Protein AF-A0A1B6LQA2-F1 (afdb_monomer)

Sequence (101 aa):
FHPCKNTAKEVLVLIFESYSFGDELSEKVMEKFGSLCQEYLPFLPGKPFSLFHTVLQHRPELVFRFLPVLQDHIRMVERKRGISYDQSLRVHLEKLESALK

Solvent-accessible surface area (backbone atoms only — not comparable to full-atom values): 5860 Å² total; per-residue (Å²): 140,59,68,70,61,53,53,50,51,52,52,50,50,53,52,66,70,35,92,80,58,43,68,73,55,51,51,55,50,49,56,48,50,51,52,48,44,72,72,35,46,79,79,42,46,70,56,61,52,54,49,47,58,52,43,38,77,80,42,45,68,60,46,61,71,40,43,66,60,50,54,51,50,50,53,50,43,24,54,76,69,75,39,95,74,51,67,70,62,47,56,54,48,53,53,52,58,61,72,74,107

InterPro domains:
  IPR029424 MMS22-like, C-terminal [PF14911] (2-100)

Secondary structure (DSSP, 8-state):
--HHHHHHHHHHHHHHHSTT--HHHHHHHHHHHHHHHHHHTTT-THHHHHHHHHHHHH-HHHHHHHHHHHHHHHHHHHHHHT-S--HHHHHHHHHHHHHT-

Structure (mmCIF, N/CA/C/O backbone):
data_AF-A0A1B6LQA2-F1
#
_entry.id   AF-A0A1B6LQA2-F1
#
loop_
_atom_site.group_PDB
_atom_site.id
_atom_site.type_symbol
_atom_site.label_atom_id
_atom_site.label_alt_id
_atom_site.label_comp_id
_atom_site.label_asym_id
_atom_site.label_entity_id
_atom_site.label_seq_id
_atom_site.pdbx_PDB_ins_code
_atom_site.Cartn_x
_atom_site.Cartn_y
_atom_site.Cartn_z
_atom_site.occupancy
_atom_site.B_iso_or_equiv
_atom_site.auth_seq_id
_atom_site.auth_comp_id
_atom_site.auth_asym_id
_atom_site.auth_atom_id
_atom_site.pdbx_PDB_model_num
ATOM 1 N N . PHE A 1 1 ? -2.058 23.700 -1.234 1.00 52.09 1 PHE A N 1
ATOM 2 C CA . PHE A 1 1 ? -3.225 23.629 -0.331 1.00 52.09 1 PHE A CA 1
ATOM 3 C C . PHE A 1 1 ? -4.350 22.952 -1.114 1.00 52.09 1 PHE A C 1
ATOM 5 O O . PHE A 1 1 ? -4.768 23.510 -2.117 1.00 52.09 1 PHE A O 1
ATOM 12 N N . HIS A 1 2 ? -4.747 21.719 -0.775 1.00 75.25 2 HIS A N 1
ATOM 13 C CA . HIS A 1 2 ? -5.793 20.974 -1.503 1.00 75.25 2 HIS A CA 1
ATOM 14 C C . HIS A 1 2 ? -6.911 20.589 -0.523 1.00 75.25 2 HIS A C 1
ATOM 16 O O . HIS A 1 2 ? -6.857 19.493 0.035 1.00 75.25 2 HIS A O 1
ATOM 22 N N . PRO A 1 3 ? -7.890 21.478 -0.275 1.00 82.44 3 PRO A N 1
ATOM 23 C CA . PRO A 1 3 ? -8.890 21.289 0.778 1.00 82.44 3 PRO A CA 1
ATOM 24 C C . PRO A 1 3 ? -9.650 19.965 0.636 1.00 82.44 3 PRO A C 1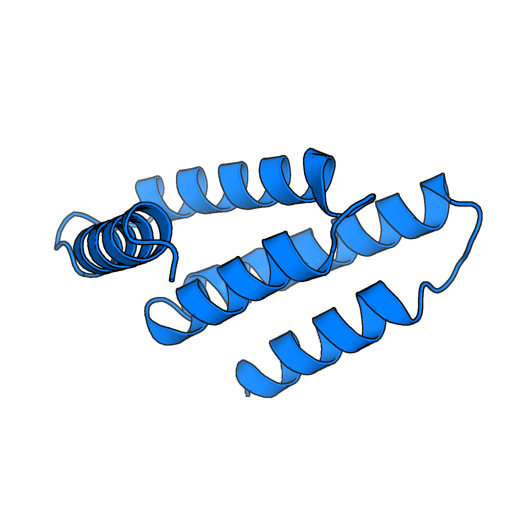
ATOM 26 O O . PRO A 1 3 ? -9.720 19.205 1.593 1.00 82.44 3 PRO A O 1
ATOM 29 N N . CYS A 1 4 ? -10.071 19.597 -0.579 1.00 87.44 4 CYS A N 1
ATOM 30 C CA . CYS A 1 4 ? -10.768 18.331 -0.825 1.00 87.44 4 CYS A CA 1
ATOM 31 C C . CYS A 1 4 ? -9.933 17.092 -0.461 1.00 87.44 4 CYS A C 1
ATOM 33 O O . CYS A 1 4 ? -10.480 16.109 0.027 1.00 87.44 4 CYS A O 1
ATOM 35 N N . LYS A 1 5 ? -8.607 17.128 -0.665 1.00 83.38 5 LYS A N 1
ATOM 36 C CA . LYS A 1 5 ? -7.714 16.018 -0.291 1.00 83.38 5 LYS A CA 1
ATOM 37 C C . LYS A 1 5 ? -7.660 15.852 1.229 1.00 83.38 5 LYS A C 1
ATOM 39 O O . LYS A 1 5 ? -7.658 14.725 1.713 1.00 83.38 5 LYS A O 1
ATOM 44 N N . ASN A 1 6 ? -7.590 16.962 1.960 1.00 84.75 6 ASN A N 1
ATOM 45 C CA . ASN A 1 6 ? -7.523 16.940 3.418 1.00 84.75 6 ASN A CA 1
ATOM 46 C C . ASN A 1 6 ? -8.843 16.443 4.009 1.00 84.75 6 ASN A C 1
ATOM 48 O O . ASN A 1 6 ? -8.826 15.496 4.786 1.00 84.75 6 ASN A O 1
ATOM 52 N N . THR A 1 7 ? -9.975 16.969 3.534 1.00 89.56 7 THR A N 1
ATOM 53 C CA . THR A 1 7 ? -11.300 16.487 3.943 1.00 89.56 7 THR A CA 1
ATOM 54 C C . THR A 1 7 ? -11.490 15.006 3.607 1.00 89.56 7 THR A C 1
ATOM 56 O O . THR A 1 7 ? -11.983 14.251 4.434 1.00 89.56 7 THR A O 1
ATOM 59 N N . ALA A 1 8 ? -11.043 14.541 2.434 1.00 88.50 8 ALA A N 1
ATOM 60 C CA . ALA A 1 8 ? -11.108 13.118 2.093 1.00 88.50 8 ALA A CA 1
ATOM 61 C C . ALA A 1 8 ? -10.261 12.248 3.038 1.00 88.50 8 ALA A C 1
ATOM 63 O O . ALA A 1 8 ? -10.690 11.160 3.416 1.00 88.50 8 ALA A O 1
ATOM 64 N N . LYS A 1 9 ? -9.077 12.727 3.446 1.00 86.50 9 LYS A N 1
ATOM 65 C CA . LYS A 1 9 ? -8.252 12.045 4.449 1.00 86.50 9 LYS A CA 1
ATOM 66 C C . LYS A 1 9 ? -8.976 11.972 5.794 1.00 86.50 9 LYS A C 1
ATOM 68 O O . LYS A 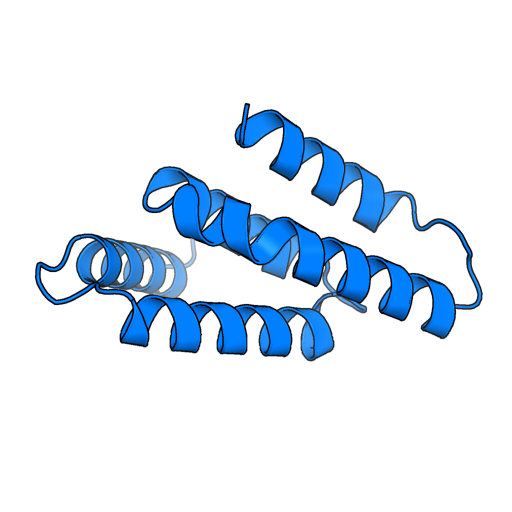1 9 ? -9.026 10.897 6.371 1.00 86.50 9 LYS A O 1
ATOM 73 N N . GLU A 1 10 ? -9.563 13.066 6.265 1.00 88.69 10 GLU A N 1
ATOM 74 C CA . GLU A 1 10 ? -10.325 13.095 7.523 1.00 88.69 10 GLU A CA 1
ATOM 75 C C . GLU A 1 10 ? -11.521 12.134 7.490 1.00 88.69 10 GLU A C 1
ATOM 77 O O . GLU A 1 10 ? -11.711 11.356 8.420 1.00 88.69 10 GLU A O 1
ATOM 82 N N . VAL A 1 11 ? -12.275 12.102 6.386 1.00 90.94 11 VAL A N 1
ATOM 83 C CA . VAL A 1 11 ? -13.382 11.150 6.201 1.00 90.94 11 VAL A CA 1
ATOM 84 C C . VAL A 1 11 ? -12.887 9.702 6.240 1.00 90.94 11 VAL A C 1
ATOM 86 O O . VAL A 1 11 ? -13.514 8.865 6.884 1.00 90.94 11 VAL A O 1
ATOM 89 N N . LEU A 1 12 ? -11.757 9.395 5.596 1.00 89.44 12 LEU A N 1
ATOM 90 C CA . LEU A 1 12 ? -11.159 8.057 5.656 1.00 89.44 12 LEU A CA 1
ATOM 91 C C . LEU A 1 12 ? -10.788 7.659 7.086 1.00 89.44 12 LEU A C 1
ATOM 93 O O . LEU A 1 12 ? -11.045 6.526 7.478 1.00 89.44 12 LEU A O 1
ATOM 97 N N . VAL A 1 13 ? -10.224 8.584 7.863 1.00 88.44 13 VAL A N 1
ATOM 98 C CA . VAL A 1 13 ? -9.890 8.346 9.274 1.00 88.44 13 VAL A CA 1
ATOM 99 C C . VAL A 1 13 ? -11.143 8.044 10.087 1.00 88.44 13 VAL A C 1
ATOM 101 O O . VAL A 1 13 ? -11.173 7.040 10.787 1.00 88.44 13 VAL A O 1
ATOM 104 N N . LEU A 1 14 ? -12.210 8.829 9.921 1.00 90.12 14 LEU A N 1
ATOM 105 C CA . LEU A 1 14 ? -13.485 8.580 10.603 1.00 90.12 14 LEU A CA 1
ATOM 106 C C . LEU A 1 14 ? -14.084 7.214 10.241 1.00 90.12 14 LEU A C 1
ATOM 108 O O . LEU A 1 14 ? -14.620 6.524 11.105 1.00 90.12 14 LEU A O 1
ATOM 112 N N . ILE A 1 15 ? -13.980 6.801 8.974 1.00 89.81 15 ILE A N 1
ATOM 113 C CA . ILE A 1 15 ? -14.418 5.468 8.537 1.00 89.81 15 ILE A CA 1
ATOM 114 C C . ILE A 1 15 ? -13.576 4.391 9.219 1.00 89.81 15 ILE A C 1
ATOM 116 O O . ILE A 1 15 ? -14.135 3.432 9.754 1.00 89.81 15 ILE A O 1
ATOM 120 N N . PHE A 1 16 ? -12.252 4.552 9.225 1.00 88.56 16 PHE A N 1
ATOM 121 C CA . PHE A 1 16 ? -11.348 3.623 9.888 1.00 88.56 16 PHE A CA 1
ATOM 122 C C . PHE A 1 16 ? -11.600 3.539 11.387 1.00 88.56 16 PHE A C 1
ATOM 124 O O . PHE A 1 16 ? -11.499 2.451 11.924 1.00 88.56 16 PHE A O 1
ATOM 131 N N . GLU A 1 17 ? -11.955 4.620 12.067 1.00 86.06 17 GLU A N 1
ATOM 132 C CA . GLU A 1 17 ? -12.215 4.627 13.513 1.00 86.06 17 GLU A CA 1
ATOM 133 C C . GLU A 1 17 ? -13.649 4.199 13.876 1.00 86.06 17 GLU A C 1
ATOM 135 O O . GLU A 1 17 ? -13.973 4.035 15.052 1.00 86.06 17 GLU A O 1
ATOM 140 N N . SER A 1 18 ? -14.518 3.977 12.884 1.00 88.75 18 SER A N 1
ATOM 141 C CA . SER A 1 18 ? -15.899 3.558 13.127 1.00 88.75 18 SER A CA 1
ATOM 142 C C . SER A 1 18 ? -15.985 2.147 13.724 1.00 88.75 18 SER A C 1
ATOM 144 O O . SER A 1 18 ? -15.282 1.227 13.307 1.00 88.75 18 SER A O 1
ATOM 146 N N . TYR A 1 19 ? -16.926 1.941 14.654 1.00 76.25 19 TYR A N 1
ATOM 147 C CA . TYR A 1 19 ? -17.206 0.626 15.257 1.00 76.25 19 TYR A CA 1
ATOM 148 C C . TYR A 1 19 ? -17.625 -0.442 14.234 1.00 76.25 19 TYR A C 1
ATOM 150 O O . TYR A 1 19 ? -17.487 -1.634 14.488 1.00 76.25 19 TYR A O 1
ATOM 158 N N . SER A 1 20 ? -18.134 -0.022 13.074 1.00 82.50 20 SER A N 1
ATOM 159 C CA . SER A 1 20 ? -18.513 -0.896 11.962 1.00 82.50 20 SER A CA 1
ATOM 160 C C . SER A 1 20 ? -17.338 -1.332 11.083 1.00 82.50 20 SER A C 1
ATOM 162 O O . SER A 1 20 ? -17.540 -2.116 10.155 1.00 82.50 20 SER A O 1
ATOM 164 N N . PHE A 1 21 ? -16.125 -0.818 11.317 1.00 85.38 21 PHE A N 1
ATOM 165 C CA . PHE A 1 21 ? -14.951 -1.194 10.538 1.00 85.38 21 PHE A CA 1
ATOM 166 C C . PHE A 1 21 ? -14.453 -2.586 10.951 1.00 85.38 21 PHE A C 1
ATOM 168 O O . PHE A 1 21 ? -13.601 -2.729 11.826 1.00 85.38 21 PHE A O 1
ATOM 175 N N . GLY A 1 22 ? -15.034 -3.613 10.330 1.00 88.25 22 GLY A N 1
ATOM 176 C CA . GLY A 1 22 ? -14.683 -5.019 10.525 1.00 88.25 22 GLY A CA 1
ATOM 177 C C . GLY A 1 22 ? -14.032 -5.662 9.298 1.00 88.25 22 GLY A C 1
ATOM 178 O O . GLY A 1 22 ? -13.638 -4.990 8.338 1.00 88.25 22 GLY A O 1
ATOM 179 N N . ASP A 1 23 ? -13.946 -6.990 9.318 1.00 89.31 23 ASP A N 1
ATOM 180 C CA . ASP A 1 23 ? -13.231 -7.769 8.301 1.00 89.31 23 ASP A CA 1
ATOM 181 C C . ASP A 1 23 ? -13.810 -7.600 6.892 1.00 89.31 23 ASP A C 1
ATOM 183 O O . ASP A 1 23 ? -13.058 -7.402 5.943 1.00 89.31 23 ASP A O 1
ATOM 187 N N . GLU A 1 24 ? -15.138 -7.572 6.736 1.00 91.12 24 GLU A N 1
ATOM 188 C CA . GLU A 1 24 ? -15.767 -7.401 5.417 1.00 91.12 24 GLU A CA 1
ATOM 189 C C . GLU A 1 24 ? -15.364 -6.075 4.749 1.00 91.12 24 GLU A C 1
ATOM 191 O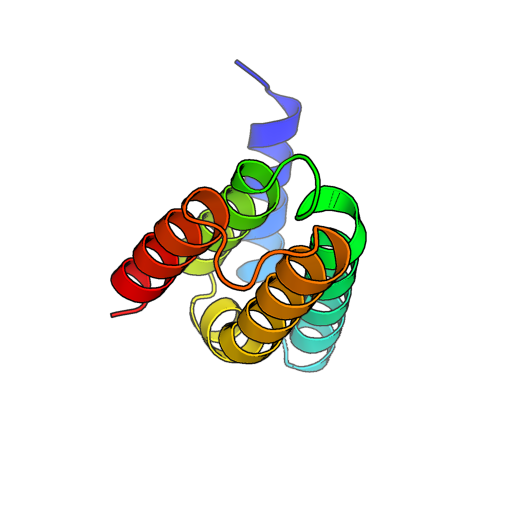 O . GLU A 1 24 ? -15.081 -6.021 3.550 1.00 91.12 24 GLU A O 1
ATOM 196 N N . LEU A 1 25 ? -15.322 -4.986 5.523 1.00 90.62 25 LEU A N 1
ATOM 197 C CA . LEU A 1 25 ? -14.927 -3.682 4.998 1.00 90.62 25 LEU A CA 1
ATOM 198 C C . LEU A 1 25 ? -13.418 -3.633 4.731 1.00 90.62 25 LEU A C 1
ATOM 200 O O . LEU A 1 25 ? -13.001 -3.045 3.734 1.00 90.62 25 LEU A O 1
ATOM 204 N N . SER A 1 26 ? -12.622 -4.303 5.566 1.00 92.38 26 SER A N 1
ATOM 205 C CA . SER A 1 26 ? -11.184 -4.491 5.352 1.00 92.38 26 SER A CA 1
ATOM 206 C C . SER A 1 26 ? -10.895 -5.161 4.007 1.00 92.38 26 SER A C 1
ATOM 208 O O . SER A 1 26 ? -10.079 -4.645 3.243 1.00 92.38 26 SER A O 1
ATOM 210 N N . GLU A 1 27 ? -11.604 -6.245 3.671 1.00 93.50 27 GLU A N 1
ATOM 211 C CA . GLU A 1 27 ? -11.460 -6.923 2.374 1.00 93.50 27 GLU A CA 1
ATOM 212 C C . GLU A 1 27 ? -11.796 -5.990 1.210 1.00 93.50 27 GLU A C 1
ATOM 214 O O . GLU A 1 27 ? -10.984 -5.811 0.301 1.00 93.50 27 GLU A O 1
ATOM 219 N N . LYS A 1 28 ? -12.946 -5.305 1.268 1.00 93.69 28 LYS A N 1
ATOM 220 C CA . LYS A 1 28 ? -13.357 -4.356 0.218 1.00 93.69 28 LYS A CA 1
ATOM 221 C C . LYS A 1 28 ? -12.343 -3.227 0.035 1.00 93.69 28 LYS A C 1
ATOM 223 O O . LYS A 1 28 ? -12.087 -2.793 -1.087 1.00 93.69 28 LYS A O 1
ATOM 228 N N . VAL A 1 29 ? -11.752 -2.736 1.124 1.00 93.25 29 VAL A N 1
ATOM 229 C CA . VAL A 1 29 ? -10.699 -1.715 1.070 1.00 93.25 29 VAL A CA 1
ATOM 230 C C . VAL A 1 29 ? -9.436 -2.271 0.405 1.00 93.25 29 VAL A C 1
ATOM 232 O O . VAL A 1 29 ? -8.886 -1.611 -0.478 1.00 93.25 29 VAL A O 1
ATOM 235 N N . MET A 1 30 ? -9.007 -3.488 0.750 1.00 94.88 30 MET A N 1
ATOM 236 C CA . MET A 1 30 ? -7.846 -4.132 0.121 1.00 94.88 30 MET A CA 1
ATOM 237 C C . MET A 1 30 ? -8.067 -4.420 -1.372 1.00 94.88 30 MET A C 1
ATOM 239 O O . MET A 1 30 ? -7.163 -4.193 -2.176 1.00 94.88 30 MET A O 1
ATOM 243 N N . GLU A 1 31 ? -9.273 -4.819 -1.785 1.00 95.94 31 GLU A N 1
ATOM 244 C CA . GLU A 1 31 ? -9.631 -4.949 -3.207 1.00 95.94 31 GLU A CA 1
ATOM 245 C C . GLU A 1 31 ? -9.473 -3.616 -3.958 1.00 95.94 31 GLU A C 1
ATOM 247 O O . GLU A 1 31 ? -8.954 -3.561 -5.083 1.00 95.94 31 GLU A O 1
ATOM 252 N N . LYS A 1 32 ? -9.880 -2.504 -3.328 1.00 95.50 32 LYS A N 1
ATOM 253 C CA . LYS A 1 32 ? -9.684 -1.162 -3.891 1.00 95.50 32 LYS A CA 1
ATOM 254 C C . LYS A 1 32 ? -8.220 -0.742 -3.906 1.00 95.50 32 LYS A C 1
ATOM 256 O O . LYS A 1 32 ? -7.813 -0.089 -4.865 1.00 95.50 32 LYS A O 1
ATOM 261 N N . PHE A 1 33 ? -7.411 -1.153 -2.931 1.00 96.38 33 PHE A N 1
ATOM 262 C CA . PHE A 1 33 ? -5.960 -0.956 -2.987 1.00 96.38 33 PHE A CA 1
ATOM 263 C C . PHE A 1 33 ? -5.340 -1.698 -4.170 1.00 96.38 33 PHE A C 1
ATOM 265 O O . PHE A 1 33 ? -4.550 -1.107 -4.904 1.00 96.38 33 PHE A O 1
ATOM 272 N N . GLY A 1 34 ? -5.750 -2.945 -4.415 1.00 96.75 34 GLY A N 1
ATOM 273 C CA . GLY A 1 34 ? -5.314 -3.709 -5.583 1.00 96.75 34 GLY A CA 1
ATOM 274 C C . GLY A 1 34 ? -5.670 -3.005 -6.894 1.00 96.75 34 GLY A C 1
ATOM 275 O O . GLY A 1 34 ? -4.809 -2.807 -7.752 1.00 96.75 34 GLY A O 1
ATOM 276 N N . SER A 1 35 ? -6.913 -2.531 -7.016 1.00 96.50 35 SER A N 1
ATOM 277 C CA . SER A 1 35 ? -7.370 -1.760 -8.185 1.00 96.50 35 SER A CA 1
ATOM 278 C C . SER A 1 35 ? -6.536 -0.487 -8.393 1.00 96.50 35 SER A C 1
ATOM 280 O O . SER A 1 35 ? -6.055 -0.222 -9.494 1.00 96.50 35 SER A O 1
ATOM 282 N N . LEU A 1 36 ? -6.280 0.262 -7.313 1.00 95.50 36 LEU A N 1
ATOM 283 C CA . LEU A 1 36 ? -5.446 1.464 -7.331 1.00 95.50 36 LEU A CA 1
ATOM 284 C C . LEU A 1 36 ? -4.010 1.155 -7.786 1.00 95.50 36 LEU A C 1
ATOM 286 O O . LEU A 1 36 ? -3.425 1.909 -8.565 1.00 95.50 36 LEU A O 1
ATOM 290 N N . CYS A 1 37 ? -3.431 0.049 -7.318 1.00 96.56 37 CYS A N 1
ATOM 291 C CA . CYS A 1 37 ? -2.107 -0.390 -7.743 1.00 96.56 37 CYS A CA 1
ATOM 292 C C . CYS A 1 37 ? -2.080 -0.738 -9.234 1.00 96.56 37 CYS A C 1
ATOM 294 O O . CYS A 1 37 ? -1.163 -0.321 -9.936 1.00 96.56 37 CYS A O 1
ATOM 296 N N . GLN A 1 38 ? -3.077 -1.462 -9.740 1.00 94.44 38 GLN A N 1
ATOM 297 C CA . GLN A 1 38 ? -3.132 -1.822 -11.158 1.00 94.44 38 GLN A CA 1
ATOM 298 C C . GLN A 1 38 ? -3.192 -0.591 -12.072 1.00 94.44 38 GLN A C 1
ATOM 300 O O . GLN A 1 38 ? -2.530 -0.576 -13.111 1.00 94.44 38 GLN A O 1
ATOM 305 N N . GLU A 1 39 ? -3.954 0.429 -11.677 1.00 94.94 39 GLU A N 1
ATOM 306 C CA . GLU A 1 39 ? -4.185 1.626 -12.485 1.00 94.94 39 GLU A CA 1
ATOM 307 C C . GLU A 1 39 ? -3.043 2.648 -12.369 1.00 94.94 39 GLU A C 1
ATOM 309 O O . GLU A 1 39 ? -2.568 3.165 -13.379 1.00 94.94 39 GLU A O 1
ATOM 314 N N . TYR A 1 40 ? -2.554 2.919 -11.153 1.00 95.25 40 TYR A N 1
ATOM 315 C CA . TYR A 1 40 ? -1.674 4.068 -10.902 1.00 95.25 40 TYR A CA 1
ATOM 316 C C . TYR A 1 40 ? -0.218 3.715 -10.617 1.00 95.25 40 TYR A C 1
ATOM 318 O O . TYR A 1 40 ? 0.656 4.545 -10.870 1.00 95.25 40 TYR A O 1
ATOM 326 N N . LEU A 1 41 ? 0.092 2.513 -10.125 1.00 94.38 41 LEU A N 1
ATOM 327 C CA . LEU A 1 41 ? 1.477 2.120 -9.833 1.00 94.38 41 LEU A CA 1
ATOM 328 C C . LEU A 1 41 ? 2.414 2.202 -11.063 1.00 94.38 41 LEU A C 1
ATOM 330 O O . LEU A 1 41 ? 3.553 2.644 -10.890 1.00 94.38 41 LEU A O 1
ATOM 334 N N . PRO A 1 42 ? 1.973 1.877 -12.303 1.00 93.25 42 PRO A N 1
ATOM 335 C CA . PRO A 1 42 ? 2.809 2.008 -13.499 1.00 93.25 42 PRO A CA 1
ATOM 336 C C . PRO A 1 42 ? 3.127 3.444 -13.927 1.00 93.25 42 PRO A C 1
ATOM 338 O O . PRO A 1 42 ? 3.994 3.619 -14.781 1.00 93.25 42 PRO A O 1
ATOM 341 N N . PHE A 1 43 ? 2.459 4.466 -13.395 1.00 92.31 43 PHE A N 1
ATOM 342 C CA . PHE A 1 43 ? 2.615 5.846 -13.880 1.00 92.31 43 PHE A CA 1
ATOM 343 C C . PHE A 1 43 ? 2.953 6.828 -12.760 1.00 92.31 43 PHE A C 1
ATOM 345 O O . PHE A 1 43 ? 3.756 7.737 -12.943 1.00 92.31 43 PHE A O 1
ATOM 352 N N . LEU A 1 44 ? 2.348 6.642 -11.588 1.00 92.50 44 LEU A N 1
ATOM 353 C CA . LEU A 1 44 ? 2.391 7.567 -10.461 1.00 92.50 44 LEU A CA 1
ATOM 354 C C . LEU A 1 44 ? 2.611 6.810 -9.144 1.00 92.50 44 LEU A C 1
ATOM 356 O O . LEU A 1 44 ? 1.775 6.907 -8.243 1.00 92.50 44 LEU A O 1
ATOM 360 N N . PRO A 1 45 ? 3.733 6.084 -8.981 1.00 90.12 45 PRO A N 1
ATOM 361 C CA . PRO A 1 45 ? 3.937 5.205 -7.832 1.00 90.12 45 PRO A CA 1
ATOM 362 C C . PRO A 1 45 ? 3.826 5.936 -6.491 1.00 90.12 45 PRO A C 1
ATOM 364 O O . PRO A 1 45 ? 3.195 5.440 -5.562 1.00 90.12 45 PRO A O 1
ATOM 367 N N . GLY A 1 46 ? 4.314 7.175 -6.400 1.00 93.00 46 GLY A N 1
ATOM 368 C CA . GLY A 1 46 ? 4.211 7.965 -5.173 1.00 93.00 46 GLY A CA 1
ATOM 369 C C . GLY A 1 46 ? 2.776 8.205 -4.676 1.00 93.00 46 GLY A C 1
ATOM 370 O O . GLY A 1 46 ? 2.594 8.476 -3.490 1.00 93.00 46 GLY A O 1
ATOM 371 N N . LYS A 1 47 ? 1.747 8.102 -5.535 1.00 92.31 47 LYS A N 1
ATOM 372 C CA . LYS A 1 47 ? 0.345 8.329 -5.142 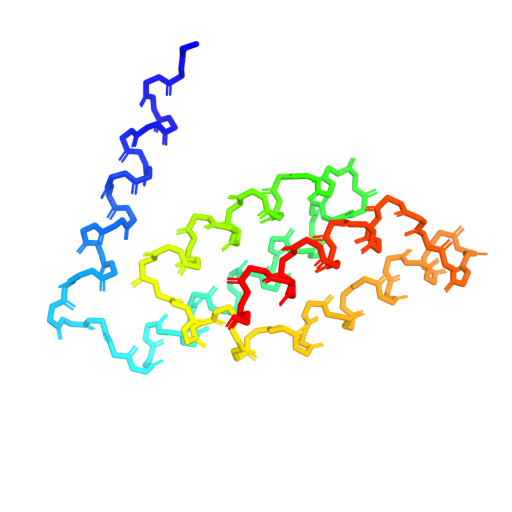1.00 92.31 47 LYS A CA 1
ATOM 373 C C . LYS A 1 47 ? -0.224 7.149 -4.332 1.00 92.31 47 LYS A C 1
ATOM 375 O O . LYS A 1 47 ? -0.599 7.413 -3.187 1.00 92.31 47 LYS A O 1
ATOM 380 N N . PRO A 1 48 ? -0.227 5.885 -4.818 1.00 94.75 48 PRO A N 1
ATOM 381 C CA . PRO A 1 48 ? -0.576 4.730 -3.989 1.00 94.75 48 PRO A CA 1
ATOM 382 C C . PRO A 1 48 ? 0.233 4.653 -2.692 1.00 94.75 48 PRO A C 1
ATOM 384 O O . PRO A 1 48 ? -0.347 4.544 -1.617 1.00 94.75 48 PRO A O 1
ATOM 387 N N . PHE A 1 49 ? 1.559 4.822 -2.754 1.00 95.81 49 PHE A N 1
ATOM 388 C CA . PHE A 1 49 ? 2.395 4.753 -1.551 1.00 95.81 49 PHE A CA 1
ATOM 389 C C . PHE A 1 49 ? 2.069 5.850 -0.528 1.00 95.81 49 PHE A C 1
ATOM 391 O O . PHE A 1 49 ? 2.033 5.581 0.670 1.00 95.81 49 PHE A O 1
ATOM 398 N N . SER A 1 50 ? 1.763 7.076 -0.967 1.00 92.75 50 SER A N 1
ATOM 399 C CA . SER A 1 50 ? 1.311 8.139 -0.057 1.00 92.75 50 SER A CA 1
ATOM 400 C C . SER A 1 50 ? -0.018 7.806 0.628 1.00 92.75 50 SER A C 1
ATOM 402 O O . SER A 1 50 ? -0.216 8.222 1.774 1.00 92.75 50 SER A O 1
ATOM 404 N N . LEU A 1 51 ? -0.928 7.102 -0.055 1.00 92.56 51 LEU A N 1
ATOM 405 C CA . LEU A 1 51 ? -2.161 6.610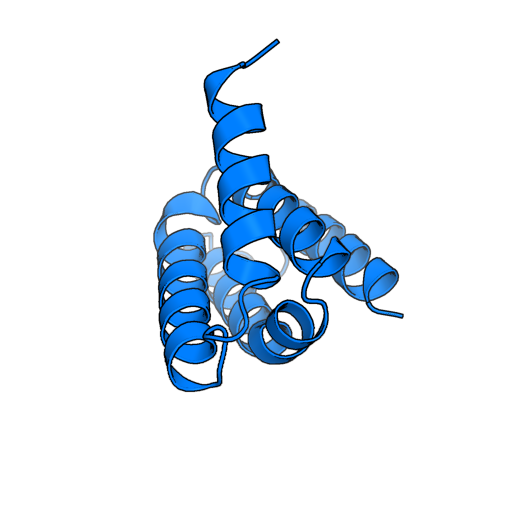 0.555 1.00 92.56 51 LEU A CA 1
ATOM 406 C C . LEU A 1 51 ? -1.840 5.526 1.583 1.00 92.56 51 LEU A C 1
ATOM 408 O O . LEU A 1 51 ? -2.298 5.636 2.713 1.00 92.56 51 LEU A O 1
ATOM 412 N N . PHE A 1 52 ? -1.010 4.541 1.237 1.00 95.38 52 PHE A N 1
ATOM 413 C CA . PHE A 1 52 ? -0.650 3.457 2.154 1.00 95.38 52 PHE A CA 1
ATOM 414 C C . PHE A 1 52 ? 0.051 3.966 3.411 1.00 95.38 52 PHE A C 1
ATOM 416 O O . PHE A 1 52 ? -0.292 3.525 4.497 1.00 95.38 52 PHE A O 1
ATOM 423 N N . HIS A 1 53 ? 0.923 4.970 3.308 1.00 94.12 53 HIS A N 1
ATOM 424 C CA . HIS A 1 53 ? 1.477 5.635 4.491 1.00 94.12 53 HIS A CA 1
ATOM 425 C C . HIS A 1 53 ? 0.412 6.333 5.344 1.00 94.12 53 HIS A C 1
ATOM 427 O O . HIS A 1 53 ? 0.543 6.371 6.560 1.00 94.12 53 HIS A O 1
ATOM 433 N N . THR A 1 54 ? -0.640 6.887 4.737 1.00 91.44 54 THR A N 1
ATOM 434 C CA . THR A 1 54 ? -1.756 7.455 5.505 1.00 91.44 54 THR A CA 1
ATOM 435 C C . THR A 1 54 ? -2.553 6.355 6.193 1.00 91.44 54 THR A C 1
ATOM 437 O O . THR A 1 54 ? -2.833 6.472 7.375 1.00 91.44 54 THR A O 1
ATOM 440 N N . VAL A 1 55 ? -2.887 5.275 5.487 1.00 93.62 55 VAL A N 1
ATOM 441 C CA . VAL A 1 55 ? -3.620 4.143 6.070 1.00 93.62 55 VAL A CA 1
ATOM 442 C C . VAL A 1 55 ? -2.813 3.521 7.206 1.00 93.62 55 VAL A C 1
ATOM 444 O O . VAL A 1 55 ? -3.367 3.287 8.267 1.00 93.62 55 VAL A O 1
ATOM 447 N N . LEU A 1 56 ? -1.500 3.362 7.035 1.00 94.69 56 LEU A N 1
ATOM 448 C CA . LEU A 1 56 ? -0.578 2.844 8.046 1.00 94.69 56 LEU A CA 1
ATOM 449 C C . LEU A 1 56 ? -0.664 3.596 9.383 1.00 94.69 56 LEU A C 1
ATOM 451 O O . LEU A 1 56 ? -0.561 2.974 10.431 1.00 94.69 56 LEU A O 1
ATOM 455 N N . GLN A 1 57 ? -0.884 4.916 9.353 1.00 92.12 57 GLN A N 1
ATOM 456 C CA . GLN A 1 57 ? -0.996 5.742 10.564 1.00 92.12 57 GLN A CA 1
ATOM 457 C C . GLN A 1 57 ? -2.252 5.445 11.396 1.00 92.12 57 GLN A C 1
ATOM 459 O O . GLN A 1 57 ? -2.264 5.757 12.582 1.00 92.12 57 GLN A O 1
ATOM 464 N N . HIS A 1 58 ? -3.296 4.879 10.787 1.00 91.50 58 HIS A N 1
ATOM 465 C CA . HIS A 1 58 ? -4.597 4.666 11.435 1.00 91.50 58 HIS A CA 1
ATOM 466 C C . HIS A 1 58 ? -4.990 3.185 11.524 1.00 91.50 58 HIS A C 1
ATOM 468 O O . HIS A 1 58 ? -5.693 2.788 12.446 1.00 91.50 58 HIS A O 1
ATOM 474 N N . ARG A 1 59 ? -4.559 2.378 10.551 1.00 92.31 59 ARG A N 1
ATOM 475 C CA . ARG A 1 59 ? -4.903 0.965 10.344 1.00 92.31 59 ARG A CA 1
ATOM 476 C C . ARG A 1 59 ? -3.693 0.182 9.803 1.00 92.31 59 ARG A C 1
ATOM 478 O O . ARG A 1 59 ? -3.704 -0.259 8.645 1.00 92.31 59 ARG A O 1
ATOM 485 N N . PRO A 1 60 ? -2.608 0.046 10.589 1.00 93.44 60 PRO A N 1
ATOM 486 C CA . PRO A 1 60 ? -1.386 -0.643 10.165 1.00 93.44 60 PRO A CA 1
ATOM 487 C C . PRO A 1 60 ? -1.620 -2.099 9.744 1.00 93.44 60 PRO A C 1
ATOM 489 O O . PRO A 1 60 ? -0.968 -2.587 8.820 1.00 93.44 60 PRO A O 1
ATOM 492 N N . GLU A 1 61 ? -2.593 -2.773 10.353 1.00 93.38 61 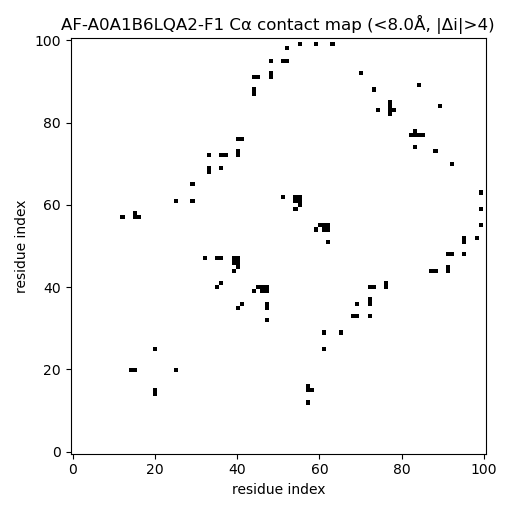GLU A N 1
ATOM 493 C CA . GLU A 1 61 ? -2.986 -4.144 10.047 1.00 93.38 61 GLU A CA 1
ATOM 494 C C . GLU A 1 61 ? -3.425 -4.321 8.588 1.00 93.38 61 GLU A C 1
ATOM 496 O O . GLU A 1 61 ? -3.094 -5.331 7.968 1.00 93.38 61 GLU A O 1
ATOM 501 N N . LEU A 1 62 ? -4.102 -3.328 8.000 1.00 94.75 62 LEU A N 1
ATOM 502 C CA . LEU A 1 62 ? -4.526 -3.386 6.598 1.00 94.75 62 LEU A CA 1
ATOM 503 C C . LEU A 1 62 ? -3.326 -3.331 5.659 1.00 94.75 62 LEU A C 1
ATOM 505 O O . LEU A 1 62 ? -3.255 -4.080 4.687 1.00 94.75 62 LEU A O 1
ATOM 509 N N . VAL A 1 63 ? -2.371 -2.448 5.956 1.00 96.19 63 VAL A N 1
ATOM 510 C CA . VAL A 1 63 ? -1.164 -2.289 5.139 1.00 96.19 63 VAL A CA 1
ATOM 511 C C . VAL A 1 63 ? -0.284 -3.527 5.257 1.00 96.19 63 VAL A C 1
ATOM 513 O O . VAL A 1 63 ? 0.210 -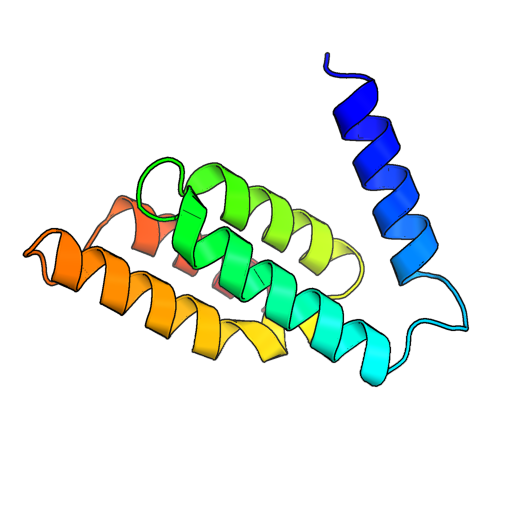4.015 4.244 1.00 96.19 63 VAL A O 1
ATOM 516 N N . PHE A 1 64 ? -0.147 -4.077 6.465 1.00 96.31 64 PHE A N 1
ATOM 517 C CA . PHE A 1 64 ? 0.582 -5.319 6.700 1.00 96.31 64 PHE A CA 1
ATOM 518 C C . PHE A 1 64 ? -0.011 -6.486 5.900 1.00 96.31 64 PHE A C 1
ATOM 520 O O . PHE A 1 64 ? 0.710 -7.176 5.180 1.00 96.31 64 PHE A O 1
ATOM 527 N N . ARG A 1 65 ? -1.337 -6.672 5.963 1.00 95.81 65 ARG A N 1
ATOM 528 C CA . ARG A 1 65 ? -2.046 -7.724 5.217 1.00 95.81 65 ARG A CA 1
ATOM 529 C C . ARG A 1 65 ? -1.962 -7.536 3.702 1.00 95.81 65 ARG A C 1
ATOM 531 O O . ARG A 1 65 ? -1.876 -8.521 2.975 1.00 95.81 65 ARG A O 1
ATOM 538 N N . PHE A 1 66 ? -1.958 -6.292 3.224 1.00 97.31 66 PHE A N 1
ATOM 539 C CA . PHE A 1 66 ? -1.878 -5.975 1.797 1.00 97.31 66 PHE A CA 1
ATOM 540 C C . PHE A 1 66 ? -0.449 -6.030 1.230 1.00 97.31 66 PHE A C 1
ATOM 542 O O . PHE A 1 66 ? -0.273 -6.135 0.016 1.00 97.31 66 PHE A O 1
ATOM 549 N N . LEU A 1 67 ? 0.586 -5.985 2.074 1.00 96.81 67 LEU A N 1
ATOM 550 C CA . LEU A 1 67 ? 1.982 -5.899 1.640 1.00 96.81 67 LEU A CA 1
ATOM 551 C C . LEU A 1 67 ? 2.404 -6.999 0.640 1.00 96.81 67 LEU A C 1
ATOM 553 O O . LEU A 1 67 ? 3.014 -6.646 -0.373 1.00 96.81 67 LEU A O 1
ATOM 557 N N . PRO A 1 68 ? 2.055 -8.291 0.823 1.00 96.88 68 PRO A N 1
ATOM 558 C CA . PRO A 1 68 ? 2.385 -9.325 -0.161 1.00 96.88 68 PRO A CA 1
ATOM 559 C C . PRO A 1 68 ? 1.748 -9.054 -1.534 1.00 96.88 68 PRO A C 1
ATOM 561 O O . PRO A 1 68 ? 2.402 -9.188 -2.568 1.00 96.88 68 PRO A O 1
ATOM 564 N N . VAL A 1 69 ? 0.497 -8.583 -1.549 1.00 97.06 69 VAL A N 1
ATOM 565 C CA . VAL A 1 69 ? -0.240 -8.244 -2.778 1.00 97.06 69 VAL A CA 1
ATOM 566 C C . VAL A 1 69 ? 0.393 -7.035 -3.475 1.00 97.06 69 VAL A C 1
ATOM 568 O O . VAL A 1 69 ? 0.551 -7.019 -4.697 1.00 97.06 69 VAL A O 1
ATOM 571 N N . LEU A 1 70 ? 0.826 -6.033 -2.706 1.00 97.38 70 LEU A N 1
ATOM 572 C CA . LEU A 1 70 ? 1.563 -4.884 -3.229 1.00 97.38 70 LEU A CA 1
ATOM 573 C C . LEU A 1 70 ? 2.889 -5.303 -3.880 1.00 97.38 70 LEU A C 1
ATOM 575 O O . LEU A 1 70 ? 3.215 -4.821 -4.967 1.00 97.38 70 LEU A O 1
ATOM 579 N N . GLN A 1 71 ? 3.645 -6.205 -3.249 1.00 97.12 71 GLN A N 1
ATOM 580 C CA . GLN A 1 71 ? 4.893 -6.730 -3.809 1.00 97.12 71 GLN A CA 1
ATOM 581 C C . GLN A 1 71 ? 4.658 -7.443 -5.149 1.00 97.12 71 GLN A C 1
ATOM 583 O O . GLN A 1 71 ? 5.439 -7.261 -6.089 1.00 97.12 71 GLN A O 1
ATOM 588 N N . ASP A 1 72 ? 3.563 -8.192 -5.279 1.00 97.44 72 ASP A N 1
ATOM 589 C CA . ASP A 1 72 ? 3.189 -8.823 -6.544 1.00 97.44 72 ASP A CA 1
ATOM 590 C C . ASP A 1 72 ? 2.778 -7.799 -7.609 1.00 97.44 72 ASP A C 1
ATOM 592 O O . ASP A 1 72 ? 3.217 -7.905 -8.758 1.00 97.44 72 ASP A O 1
ATOM 596 N N . HIS A 1 73 ? 2.046 -6.744 -7.240 1.00 97.38 73 HIS A N 1
ATOM 597 C CA . HIS A 1 73 ? 1.766 -5.636 -8.156 1.00 97.38 73 HIS A CA 1
ATOM 598 C C . HIS A 1 73 ? 3.042 -4.950 -8.654 1.00 97.38 73 HIS A C 1
ATOM 600 O O . HIS A 1 73 ? 3.154 -4.687 -9.851 1.00 97.38 73 HIS A O 1
ATOM 606 N N . ILE A 1 74 ? 4.028 -4.709 -7.786 1.00 97.00 74 ILE A N 1
ATOM 607 C CA . ILE A 1 74 ? 5.326 -4.141 -8.184 1.00 97.00 74 ILE A CA 1
ATOM 608 C C . ILE A 1 74 ? 6.014 -5.050 -9.206 1.00 97.00 74 ILE A C 1
ATOM 610 O O . ILE A 1 74 ? 6.390 -4.578 -10.279 1.00 97.00 74 ILE A O 1
ATOM 614 N N . ARG A 1 75 ? 6.095 -6.358 -8.928 1.00 96.88 75 ARG A N 1
ATOM 615 C CA . ARG A 1 75 ? 6.676 -7.343 -9.859 1.00 96.88 75 ARG A CA 1
ATOM 616 C C . ARG A 1 75 ? 5.950 -7.355 -11.203 1.00 96.88 75 ARG A C 1
ATOM 618 O O . ARG A 1 75 ? 6.584 -7.491 -12.247 1.00 96.88 75 ARG A O 1
ATOM 625 N N . MET A 1 76 ? 4.624 -7.220 -11.207 1.00 96.00 76 MET A N 1
ATOM 626 C CA . MET A 1 76 ? 3.849 -7.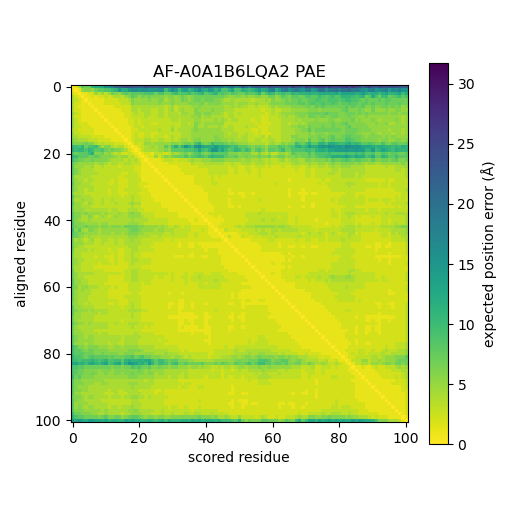124 -12.446 1.00 96.00 76 MET A CA 1
ATOM 627 C C . MET A 1 76 ? 4.184 -5.859 -13.239 1.00 96.00 76 MET A C 1
ATOM 629 O O . MET A 1 76 ? 4.309 -5.931 -14.461 1.00 96.00 76 MET A O 1
ATOM 633 N N . VAL A 1 77 ? 4.329 -4.710 -12.571 1.00 95.88 77 VAL A N 1
ATOM 634 C CA . VAL A 1 77 ? 4.714 -3.450 -13.225 1.00 95.88 77 VAL A CA 1
ATOM 635 C C . VAL A 1 77 ? 6.115 -3.550 -13.821 1.00 95.88 77 VAL A C 1
ATOM 637 O O . VAL A 1 77 ? 6.302 -3.191 -14.981 1.00 95.88 77 VAL A O 1
ATOM 640 N N . GLU A 1 78 ? 7.073 -4.090 -13.071 1.00 95.81 78 GLU A N 1
ATOM 641 C CA . GLU A 1 78 ? 8.442 -4.340 -13.536 1.00 95.81 78 GLU A CA 1
ATOM 642 C C . GLU A 1 78 ? 8.446 -5.217 -14.797 1.00 95.81 78 GLU A C 1
ATOM 644 O O . GLU A 1 78 ? 8.968 -4.806 -15.836 1.00 95.81 78 GLU A O 1
ATOM 649 N N . ARG A 1 79 ? 7.741 -6.359 -14.769 1.00 95.31 79 ARG A N 1
ATOM 650 C CA . ARG A 1 79 ? 7.599 -7.239 -15.943 1.00 95.31 79 ARG A CA 1
ATOM 651 C C . ARG A 1 79 ? 6.986 -6.523 -17.144 1.00 95.31 79 ARG A C 1
ATOM 653 O O . ARG A 1 79 ? 7.492 -6.673 -18.250 1.00 95.31 79 ARG A O 1
ATOM 660 N N . LYS A 1 80 ? 5.921 -5.735 -16.948 1.00 93.06 80 LYS A N 1
ATOM 661 C CA . LYS A 1 80 ? 5.277 -4.966 -18.032 1.00 93.06 80 LYS A CA 1
ATOM 662 C C . LYS A 1 80 ? 6.210 -3.921 -18.646 1.00 93.06 80 LYS A C 1
ATOM 664 O O . LYS A 1 80 ? 6.091 -3.630 -19.829 1.00 93.06 80 LYS A O 1
ATOM 669 N N . ARG A 1 81 ? 7.130 -3.371 -17.852 1.00 92.69 81 ARG A N 1
ATOM 670 C CA . ARG A 1 81 ? 8.173 -2.441 -18.306 1.00 92.69 81 ARG A CA 1
ATOM 671 C C . ARG A 1 81 ? 9.377 -3.149 -18.941 1.00 92.69 81 ARG A C 1
ATOM 673 O O . ARG A 1 81 ? 10.248 -2.470 -19.470 1.00 92.69 81 ARG A O 1
ATOM 680 N N . GLY A 1 82 ? 9.442 -4.482 -18.894 1.00 94.69 82 GLY A N 1
ATOM 681 C CA . GLY A 1 82 ? 10.586 -5.257 -19.380 1.00 94.69 82 GLY A CA 1
ATOM 682 C C . GLY A 1 82 ? 11.826 -5.153 -18.487 1.00 94.69 82 GLY A C 1
ATOM 683 O O . GLY A 1 82 ? 12.929 -5.435 -18.946 1.00 94.69 82 GLY A O 1
ATOM 684 N N . ILE A 1 83 ? 11.661 -4.747 -17.225 1.00 93.62 83 ILE A N 1
ATOM 685 C CA . ILE A 1 83 ? 12.747 -4.619 -16.245 1.00 93.62 83 ILE A CA 1
ATOM 686 C C . ILE A 1 83 ? 12.540 -5.610 -15.101 1.00 93.62 83 ILE A C 1
ATOM 688 O O . ILE A 1 83 ? 11.417 -5.982 -14.777 1.00 93.62 83 ILE A O 1
ATOM 692 N N . SER A 1 84 ? 13.626 -6.055 -14.477 1.00 89.75 84 SER A N 1
ATOM 693 C CA . SER A 1 84 ? 13.572 -6.945 -13.309 1.00 89.75 84 SER A CA 1
ATOM 694 C C . SER A 1 84 ? 13.540 -6.191 -11.980 1.00 89.75 84 SER A C 1
ATOM 696 O O . SER A 1 84 ? 13.175 -6.773 -10.961 1.00 89.75 84 SER A O 1
ATOM 698 N N . TYR A 1 85 ? 13.940 -4.918 -11.987 1.00 93.44 85 TYR A N 1
ATOM 699 C CA . TYR A 1 85 ? 14.069 -4.101 -10.791 1.00 93.44 85 TYR A CA 1
ATOM 700 C C . TYR A 1 85 ? 13.820 -2.629 -11.113 1.00 93.44 85 TYR A C 1
ATOM 702 O O . TYR A 1 85 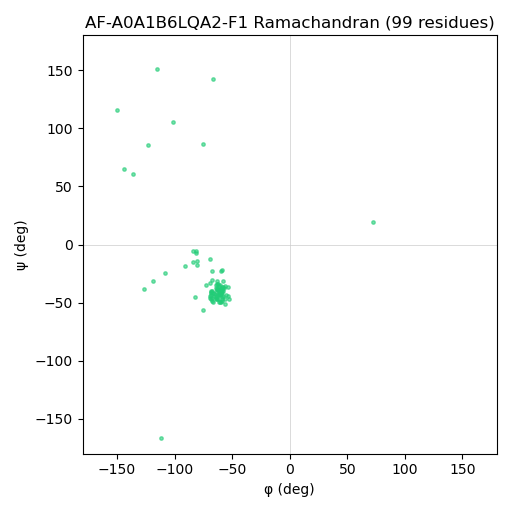? 14.587 -2.008 -11.850 1.00 93.44 85 TYR A O 1
ATOM 710 N N . ASP A 1 86 ? 12.760 -2.064 -10.543 1.00 94.12 86 ASP A N 1
ATOM 711 C CA . ASP A 1 86 ? 12.472 -0.638 -10.646 1.00 94.12 86 ASP A CA 1
ATOM 712 C C . ASP A 1 86 ? 12.880 0.094 -9.368 1.00 94.12 86 ASP A C 1
ATOM 714 O O . ASP A 1 86 ? 12.199 0.025 -8.345 1.00 94.12 86 ASP A O 1
ATOM 718 N N . GLN A 1 87 ? 13.988 0.834 -9.423 1.00 93.62 87 GLN A N 1
ATOM 719 C CA . GLN A 1 87 ? 14.527 1.511 -8.242 1.00 93.62 87 GLN A CA 1
ATOM 720 C C . GLN A 1 87 ? 13.512 2.455 -7.578 1.00 93.62 87 GLN A C 1
ATOM 722 O O . GLN A 1 87 ? 13.481 2.547 -6.353 1.00 93.62 87 GLN A O 1
ATOM 727 N N . SER A 1 88 ? 12.657 3.132 -8.351 1.00 91.62 88 SER A N 1
ATOM 728 C CA . SER A 1 88 ? 11.666 4.052 -7.789 1.00 91.62 88 SER A CA 1
ATOM 729 C C . SER A 1 88 ? 10.616 3.297 -6.974 1.00 91.62 88 SER A C 1
ATOM 731 O O . SER A 1 88 ? 10.378 3.644 -5.815 1.00 91.62 88 SER A O 1
ATOM 733 N N . LEU A 1 89 ? 10.030 2.234 -7.537 1.00 94.44 89 LEU A N 1
ATOM 734 C CA . LEU A 1 89 ? 9.052 1.397 -6.830 1.00 94.44 89 LEU A CA 1
ATOM 735 C C . LEU A 1 89 ? 9.648 0.761 -5.573 1.00 94.44 89 LEU A C 1
ATOM 737 O O . LEU A 1 89 ? 8.990 0.712 -4.534 1.00 94.44 89 LEU A O 1
ATOM 741 N N . ARG A 1 90 ? 10.898 0.309 -5.663 1.00 95.38 90 ARG A N 1
ATOM 742 C CA . ARG A 1 90 ? 11.595 -0.396 -4.585 1.00 95.38 90 ARG A CA 1
ATOM 743 C C . ARG A 1 90 ? 11.913 0.525 -3.414 1.00 95.38 90 ARG A C 1
ATOM 745 O O . ARG A 1 90 ? 11.573 0.186 -2.290 1.00 95.38 90 ARG A O 1
ATOM 752 N N . VAL A 1 91 ? 12.400 1.739 -3.674 1.00 96.19 91 VAL A N 1
ATOM 753 C CA . VAL A 1 91 ? 12.619 2.752 -2.624 1.00 96.19 91 VAL A CA 1
ATOM 754 C C . VAL A 1 91 ? 11.313 3.122 -1.913 1.00 96.19 91 VAL A C 1
ATOM 756 O O . VAL A 1 91 ? 11.302 3.353 -0.704 1.00 96.19 91 VAL A O 1
ATOM 759 N N . HIS A 1 92 ? 10.196 3.205 -2.638 1.00 96.25 92 HIS A N 1
ATOM 760 C CA . HIS A 1 92 ? 8.899 3.455 -2.011 1.00 96.25 92 HIS A CA 1
ATOM 761 C C . HIS A 1 92 ? 8.427 2.276 -1.147 1.00 96.25 92 HIS A C 1
ATOM 763 O O . HIS A 1 92 ? 7.917 2.502 -0.049 1.00 96.25 92 HIS A O 1
ATOM 769 N N . LEU A 1 93 ? 8.625 1.043 -1.619 1.00 96.75 93 LEU A N 1
ATOM 770 C CA . LEU A 1 93 ? 8.326 -0.169 -0.860 1.00 96.75 93 LEU A CA 1
ATOM 771 C C . LEU A 1 93 ? 9.166 -0.250 0.418 1.00 96.75 93 LEU A C 1
ATOM 773 O O . LEU A 1 93 ? 8.598 -0.404 1.491 1.00 96.75 93 LEU A O 1
ATOM 777 N N . GLU A 1 94 ? 10.480 -0.051 0.327 1.00 96.56 94 GLU A N 1
ATOM 778 C CA . GLU A 1 94 ? 11.396 -0.078 1.474 1.00 96.56 94 GLU A CA 1
ATOM 779 C C . GLU A 1 94 ? 11.003 0.942 2.551 1.00 96.56 94 GLU A C 1
ATOM 781 O O . GLU A 1 94 ? 11.039 0.641 3.746 1.00 96.56 94 GLU A O 1
ATOM 786 N N . LYS A 1 95 ? 10.582 2.149 2.147 1.00 96.12 95 LYS A N 1
ATOM 787 C CA . LYS A 1 95 ? 10.074 3.173 3.074 1.00 96.12 95 LYS A CA 1
ATOM 788 C C . LYS A 1 95 ? 8.791 2.734 3.771 1.00 96.12 95 LYS A C 1
ATOM 790 O O . LYS A 1 95 ? 8.632 3.002 4.959 1.00 96.12 95 LYS A O 1
ATOM 795 N N . LEU A 1 96 ? 7.880 2.088 3.045 1.00 96.38 96 LEU A N 1
ATOM 796 C CA . LEU A 1 96 ? 6.636 1.572 3.609 1.00 96.38 96 LEU A CA 1
ATOM 797 C C . LEU A 1 96 ? 6.906 0.422 4.588 1.00 96.38 96 LEU A C 1
ATOM 799 O O . LEU A 1 96 ? 6.386 0.437 5.698 1.00 96.38 96 LEU A O 1
ATOM 803 N N . GLU A 1 97 ? 7.765 -0.523 4.209 1.00 95.44 97 GLU A N 1
ATOM 804 C CA . GLU A 1 97 ? 8.182 -1.654 5.046 1.00 95.44 97 GLU A CA 1
ATOM 805 C C . GLU A 1 97 ? 8.919 -1.195 6.306 1.00 95.44 97 GLU A C 1
ATOM 807 O O . GLU A 1 97 ? 8.701 -1.737 7.385 1.00 95.44 97 GLU A O 1
ATOM 812 N N . SER A 1 98 ? 9.761 -0.167 6.194 1.00 95.31 98 SER A N 1
ATOM 813 C CA . SER A 1 98 ? 10.466 0.412 7.342 1.00 95.31 98 SER A CA 1
ATOM 814 C C . SER A 1 98 ? 9.523 1.115 8.314 1.00 95.31 98 SER A C 1
ATOM 816 O O . SER A 1 98 ? 9.801 1.135 9.503 1.00 95.31 98 SER A O 1
ATOM 818 N N . ALA A 1 99 ? 8.417 1.679 7.824 1.00 94.25 99 ALA A N 1
ATOM 819 C CA . ALA A 1 99 ? 7.415 2.337 8.658 1.00 94.25 99 ALA A CA 1
ATOM 820 C C . ALA A 1 99 ? 6.433 1.353 9.329 1.00 94.25 99 ALA A C 1
ATOM 822 O O . ALA A 1 99 ? 5.694 1.755 10.222 1.00 94.25 99 ALA A O 1
ATOM 823 N N . LEU A 1 100 ? 6.397 0.094 8.877 1.00 89.25 100 LEU A N 1
ATOM 824 C CA . LEU A 1 100 ? 5.621 -0.997 9.480 1.00 89.25 100 LEU A CA 1
ATOM 825 C C . LEU A 1 100 ? 6.349 -1.688 10.647 1.00 89.25 100 LEU A C 1
ATOM 827 O O . LEU A 1 100 ? 5.715 -2.457 11.368 1.00 89.25 100 LEU A O 1
ATOM 831 N N . LYS A 1 101 ? 7.662 -1.466 10.785 1.00 78.19 101 LYS A N 1
ATOM 832 C CA . LYS A 1 101 ? 8.498 -1.980 11.880 1.00 78.19 101 LYS A CA 1
ATOM 833 C C . LYS A 1 101 ? 8.428 -1.063 13.092 1.00 78.19 101 LYS A C 1
ATOM 835 O O . LYS A 1 101 ? 8.464 -1.616 14.211 1.00 78.19 101 LYS A O 1
#

Organism: NCBI:txid36148

Foldseek 3Di:
DDVVVVVVLVVVLVQLPDPPPDDVVLVVVLVVLLVCLLPACLPPVVVSLVVLVSCCVRPVVSSVVSLVVSVVSVCVSCVVVVHRDDPVNVVSSVVSVVSSD

pLDDT: mean 92.18, std 6.01, range [52.09, 97.44]

Radius of gyration: 14.03 Å; Cα contacts (8 Å, |Δi|>4): 60; chains: 1; bounding box: 33×33×35 Å

Mean predicted aligned error: 3.68 Å